Protein AF-A0A392SCZ2-F1 (afdb_monomer)

Solvent-accessible surface area (backbone atoms only — not comparable to full-atom values): 4866 Å² total; per-residue (Å²): 131,85,73,82,82,75,74,64,78,45,72,50,57,50,27,53,55,49,53,60,51,52,73,68,49,57,72,67,65,37,58,79,36,45,69,59,54,48,51,39,49,51,54,36,59,78,37,50,92,75,49,51,74,71,52,45,55,49,48,54,54,49,52,52,51,48,53,52,47,69,66,44,46,69,57,54,54,53,62,76,76,108

Nearest PDB structures (foldseek):
  3p1r-assembly1_A-2  TM=5.205E-01  e=2.455E+00  Homo sapiens
  7oq8-assembly1_C  TM=5.302E-01  e=3.477E+00  Homo sapiens
  3zc1-assembly1_A  TM=3.748E-01  e=1.838E+00  Archaeoglobus fulgidus

Sequence (82 aa):
MDSPTTVLDSPHVKAIKHLKRLLRYDVDDLLEQVSDFTTFSEDLRASSWRLTNKELHFMEAVMHLQGELASDAPFIEAVENA

Organism: NCBI:txid97028

Structure (mmCIF, N/CA/C/O backbone):
data_AF-A0A392SCZ2-F1
#
_entry.id   AF-A0A392SCZ2-F1
#
loop_
_atom_site.group_PDB
_atom_site.id
_atom_site.type_symbol
_atom_site.label_atom_id
_atom_site.label_alt_id
_atom_site.label_comp_id
_atom_site.label_asym_id
_atom_site.label_entity_id
_atom_site.label_seq_id
_atom_site.pdbx_PDB_ins_code
_atom_site.Cartn_x
_atom_site.Cartn_y
_atom_site.Cartn_z
_atom_site.occupancy
_atom_site.B_iso_or_equiv
_atom_site.auth_seq_id
_atom_site.auth_comp_id
_atom_site.auth_asym_id
_atom_site.auth_atom_id
_atom_site.pdbx_PDB_model_num
ATOM 1 N N . MET A 1 1 ? 20.659 13.009 -33.277 1.00 43.97 1 MET A N 1
ATOM 2 C CA . MET A 1 1 ? 19.226 12.963 -32.927 1.00 43.97 1 MET A CA 1
ATOM 3 C C . MET A 1 1 ? 19.123 12.174 -31.643 1.00 43.97 1 MET A C 1
ATOM 5 O O . MET A 1 1 ? 19.139 10.950 -31.689 1.00 43.97 1 MET A O 1
ATOM 9 N N . ASP A 1 2 ? 19.114 12.870 -30.513 1.00 44.81 2 ASP A N 1
ATOM 10 C CA . ASP A 1 2 ? 18.872 12.240 -29.220 1.00 44.81 2 ASP A CA 1
ATOM 11 C C . ASP A 1 2 ? 17.416 11.787 -29.199 1.00 44.81 2 ASP A C 1
ATOM 13 O O . ASP A 1 2 ? 16.489 12.593 -29.294 1.00 44.81 2 ASP A O 1
ATOM 17 N N . SER A 1 3 ? 17.219 10.471 -29.192 1.00 43.84 3 SER A N 1
ATOM 18 C CA . SER A 1 3 ? 15.888 9.895 -29.045 1.00 43.84 3 SER A CA 1
ATOM 19 C C . SER A 1 3 ? 15.352 10.325 -27.682 1.00 43.84 3 SER A C 1
ATOM 21 O O . SER A 1 3 ?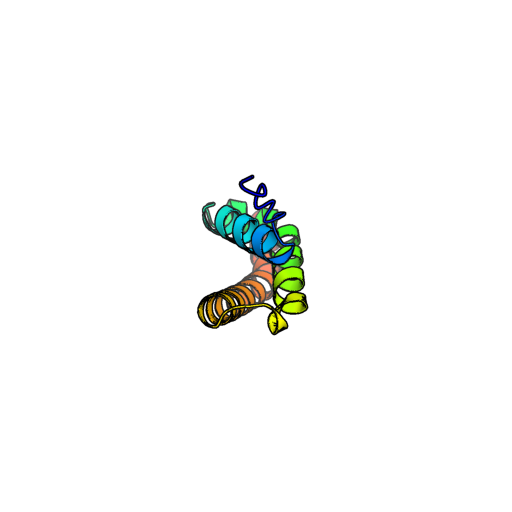 16.052 10.119 -26.688 1.00 43.84 3 SER A O 1
ATOM 23 N N . PRO A 1 4 ? 14.143 10.904 -27.583 1.00 51.03 4 PRO A N 1
ATOM 24 C CA . PRO A 1 4 ? 13.548 11.146 -26.286 1.00 51.03 4 PRO A CA 1
ATOM 25 C C . PRO A 1 4 ? 13.332 9.774 -25.653 1.00 51.03 4 PRO A C 1
ATOM 27 O O . PRO A 1 4 ? 12.477 9.007 -26.102 1.00 51.03 4 PRO A O 1
ATOM 30 N N . THR A 1 5 ? 14.121 9.443 -24.632 1.00 52.62 5 THR A N 1
ATOM 31 C CA . THR A 1 5 ? 13.836 8.350 -23.705 1.00 52.62 5 THR A CA 1
ATOM 32 C C . THR A 1 5 ? 12.542 8.693 -22.986 1.00 52.62 5 THR A C 1
ATOM 34 O O . THR A 1 5 ? 12.521 9.161 -21.851 1.00 52.62 5 THR A O 1
ATOM 37 N N . THR A 1 6 ? 11.433 8.451 -23.673 1.00 53.31 6 THR A N 1
ATOM 38 C CA . THR A 1 6 ? 10.147 8.161 -23.069 1.00 53.31 6 THR A CA 1
ATOM 39 C C . THR A 1 6 ? 10.322 6.823 -22.357 1.00 53.31 6 THR A C 1
ATOM 41 O O . THR A 1 6 ? 9.861 5.776 -22.803 1.00 53.31 6 THR A O 1
ATOM 44 N N . VAL A 1 7 ? 11.031 6.841 -21.223 1.00 54.34 7 VAL A N 1
ATOM 45 C CA . VAL A 1 7 ? 10.833 5.850 -20.165 1.00 54.34 7 VAL A CA 1
ATOM 46 C C . VAL A 1 7 ? 9.429 6.128 -19.652 1.00 54.34 7 VAL A C 1
ATOM 48 O O . VAL A 1 7 ? 9.219 6.816 -18.659 1.00 54.34 7 VAL A O 1
ATOM 51 N N . LEU A 1 8 ? 8.455 5.706 -20.452 1.00 52.81 8 LEU A N 1
ATOM 52 C CA . LEU A 1 8 ? 7.047 5.689 -20.143 1.00 52.81 8 LEU A CA 1
ATOM 53 C C . LEU A 1 8 ? 6.958 5.031 -18.769 1.00 52.81 8 LEU A C 1
ATOM 55 O O . LEU A 1 8 ? 7.372 3.878 -18.646 1.00 52.81 8 LEU A O 1
ATOM 59 N N . ASP A 1 9 ? 6.546 5.794 -17.751 1.00 66.00 9 ASP A N 1
ATOM 60 C CA . ASP A 1 9 ? 6.462 5.356 -16.356 1.00 66.00 9 ASP A CA 1
ATOM 61 C C . ASP A 1 9 ? 5.899 3.931 -16.311 1.00 66.00 9 ASP A C 1
ATOM 63 O O . ASP A 1 9 ? 4.699 3.719 -16.520 1.00 66.00 9 ASP A O 1
ATOM 67 N N . SER A 1 10 ? 6.785 2.949 -16.127 1.00 78.31 10 SER A N 1
ATOM 68 C CA . SER A 1 10 ? 6.395 1.548 -16.199 1.00 78.31 10 SER A CA 1
ATOM 69 C C . SER A 1 10 ? 5.350 1.290 -15.110 1.00 78.31 10 SER A C 1
ATOM 71 O O . SER A 1 10 ? 5.472 1.880 -14.035 1.00 78.31 10 SER A O 1
ATOM 73 N N . PRO A 1 11 ? 4.325 0.450 -1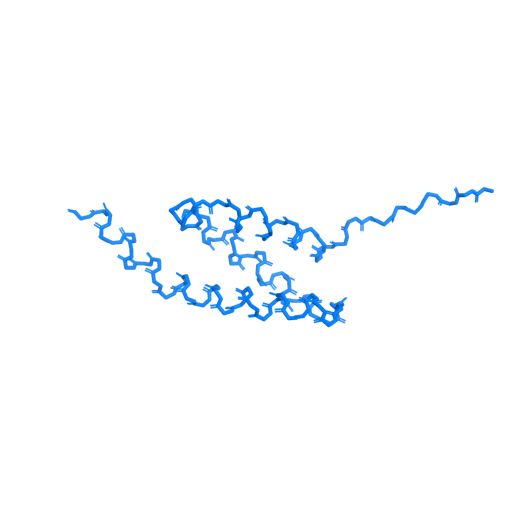5.335 1.00 83.06 11 PRO A N 1
ATOM 74 C CA . PRO A 1 11 ? 3.241 0.261 -14.368 1.00 83.06 11 PRO A CA 1
ATOM 75 C C . PRO A 1 11 ? 3.724 -0.000 -12.929 1.00 83.06 11 PRO A C 1
ATOM 77 O O . PRO A 1 11 ? 3.248 0.640 -11.996 1.00 83.06 11 PRO A O 1
ATOM 80 N N . HIS A 1 12 ? 4.771 -0.812 -12.752 1.00 85.12 12 HIS A N 1
ATOM 81 C CA . HIS A 1 12 ? 5.385 -1.059 -11.442 1.00 85.12 12 HIS A CA 1
ATOM 82 C C . HIS A 1 12 ? 6.080 0.177 -10.841 1.00 85.12 12 HIS A C 1
ATOM 84 O O . HIS A 1 12 ? 6.014 0.392 -9.636 1.00 85.12 12 HIS A O 1
ATOM 90 N N . VAL A 1 13 ? 6.695 1.043 -11.658 1.00 85.31 13 VAL A N 1
ATOM 91 C CA . VAL A 1 13 ? 7.283 2.317 -11.200 1.00 85.31 13 VAL A CA 1
ATOM 92 C C . VAL A 1 13 ? 6.193 3.254 -10.681 1.00 85.31 13 VAL A C 1
ATOM 94 O O . VAL A 1 13 ? 6.405 3.945 -9.682 1.00 85.31 13 VAL A O 1
ATOM 97 N N . LYS A 1 14 ? 5.015 3.270 -11.319 1.00 88.12 14 LYS A N 1
ATOM 98 C CA . LYS A 1 14 ? 3.854 4.025 -10.822 1.00 88.12 14 LYS A CA 1
ATOM 99 C C . LYS A 1 14 ? 3.359 3.466 -9.490 1.00 88.12 14 LYS A C 1
ATOM 101 O O . LYS A 1 14 ? 3.199 4.248 -8.556 1.00 88.12 14 LYS A O 1
ATOM 106 N N . ALA A 1 15 ? 3.216 2.144 -9.376 1.00 85.44 15 ALA A N 1
ATOM 107 C CA . ALA A 1 15 ? 2.831 1.485 -8.127 1.00 85.44 15 ALA A CA 1
ATOM 108 C C . ALA A 1 15 ? 3.817 1.803 -6.987 1.00 85.44 15 ALA A C 1
ATOM 110 O O . ALA A 1 15 ? 3.405 2.263 -5.927 1.00 85.44 15 ALA A O 1
ATOM 111 N N . ILE A 1 16 ? 5.131 1.703 -7.228 1.00 85.44 16 ILE A N 1
ATOM 112 C CA . ILE A 1 16 ? 6.166 2.059 -6.239 1.00 85.44 16 ILE A CA 1
ATOM 113 C C . ILE A 1 16 ? 6.059 3.533 -5.825 1.00 85.44 16 ILE A C 1
ATOM 115 O O . ILE A 1 16 ? 6.177 3.857 -4.642 1.00 85.44 16 ILE A O 1
ATOM 119 N N . LYS A 1 17 ? 5.853 4.448 -6.781 1.00 88.94 17 LYS A N 1
ATOM 120 C CA . LYS A 1 17 ? 5.674 5.877 -6.482 1.00 88.94 17 LYS A CA 1
ATOM 121 C C . LYS A 1 17 ? 4.419 6.123 -5.638 1.00 88.94 17 LYS A C 1
ATOM 123 O O . LYS A 1 17 ? 4.484 6.970 -4.750 1.00 88.94 17 LYS A O 1
ATOM 128 N N . HIS A 1 18 ? 3.318 5.416 -5.892 1.00 88.31 18 HIS A N 1
ATOM 129 C CA . HIS A 1 18 ? 2.088 5.536 -5.105 1.00 88.31 18 HIS A CA 1
ATOM 130 C C . HIS A 1 18 ? 2.235 4.954 -3.702 1.00 88.31 18 HIS A C 1
ATOM 132 O O . HIS A 1 18 ? 1.978 5.674 -2.742 1.00 88.31 18 HIS A O 1
ATOM 138 N N . LEU A 1 19 ? 2.777 3.744 -3.563 1.00 87.69 19 LEU A N 1
ATOM 139 C CA . LEU A 1 19 ? 3.057 3.134 -2.258 1.00 87.69 19 LEU A CA 1
ATOM 140 C C . LEU A 1 19 ? 3.951 4.035 -1.397 1.00 87.69 19 LEU A C 1
ATOM 142 O O . LEU A 1 19 ? 3.656 4.282 -0.236 1.00 87.69 19 LEU A O 1
ATOM 146 N N . LYS A 1 20 ? 4.998 4.632 -1.980 1.00 86.69 20 LYS A N 1
ATOM 147 C CA . LYS A 1 20 ? 5.853 5.598 -1.267 1.00 86.69 20 LYS A CA 1
ATOM 148 C C . LYS A 1 20 ? 5.135 6.872 -0.825 1.00 86.69 20 LYS A C 1
ATOM 150 O O . LYS A 1 20 ? 5.640 7.541 0.069 1.00 86.69 20 LYS A O 1
ATOM 155 N N . ARG A 1 21 ? 4.049 7.269 -1.490 1.00 88.38 21 ARG A N 1
ATOM 156 C CA . ARG A 1 21 ? 3.231 8.414 -1.068 1.00 88.38 21 ARG A CA 1
ATOM 157 C C . ARG A 1 21 ? 2.288 8.007 0.054 1.00 88.38 21 ARG A C 1
ATOM 159 O O . ARG A 1 21 ? 2.244 8.726 1.036 1.00 88.38 21 ARG A O 1
ATOM 166 N N . LEU A 1 22 ? 1.634 6.852 -0.070 1.00 86.50 22 LEU A N 1
ATOM 167 C CA . LEU A 1 22 ? 0.771 6.296 0.974 1.00 86.50 22 LEU A CA 1
ATOM 168 C C . LEU A 1 22 ? 1.534 6.133 2.299 1.00 86.50 22 LEU A C 1
ATOM 170 O O . LEU A 1 22 ? 1.100 6.616 3.332 1.00 86.50 22 LEU A O 1
ATOM 174 N N . LEU A 1 23 ? 2.756 5.597 2.244 1.00 83.31 23 LEU A N 1
ATOM 175 C CA . LEU A 1 23 ? 3.629 5.424 3.415 1.00 83.31 23 LEU A CA 1
ATOM 176 C C . LEU A 1 23 ? 4.188 6.727 4.017 1.00 83.31 23 LEU A C 1
ATOM 178 O O . LEU A 1 23 ? 4.984 6.669 4.952 1.00 83.31 23 LEU A O 1
ATOM 182 N N . ARG A 1 24 ? 3.876 7.897 3.447 1.00 84.88 24 ARG A N 1
ATOM 183 C CA . ARG A 1 24 ? 4.255 9.197 4.028 1.00 84.88 24 ARG A CA 1
ATOM 184 C C . ARG A 1 24 ? 3.155 9.809 4.884 1.00 84.88 24 ARG A C 1
ATOM 186 O O . ARG A 1 24 ? 3.445 10.808 5.535 1.00 84.88 24 ARG A O 1
ATOM 193 N N . TYR A 1 25 ? 1.938 9.283 4.811 1.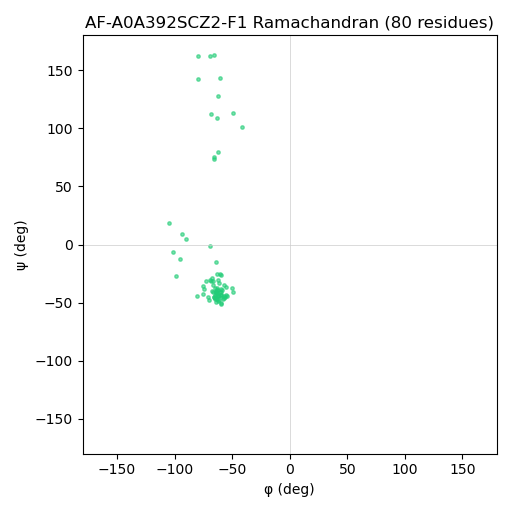00 80.12 25 TYR A N 1
ATOM 194 C CA . TYR A 1 25 ? 0.838 9.750 5.638 1.00 80.12 25 TYR A CA 1
ATOM 195 C C . TYR A 1 25 ? 0.926 9.162 7.047 1.00 80.12 25 TYR A C 1
ATOM 197 O O . TYR A 1 25 ? 1.645 8.180 7.270 1.00 80.12 25 TYR A O 1
ATOM 205 N N . ASP A 1 26 ? 0.216 9.790 7.982 1.00 79.69 26 ASP A N 1
ATOM 206 C CA . ASP A 1 26 ? 0.060 9.254 9.330 1.00 79.69 26 ASP A CA 1
ATOM 207 C C . ASP A 1 26 ? -0.741 7.939 9.288 1.00 79.69 26 ASP A C 1
ATOM 209 O O . ASP A 1 26 ? -1.357 7.589 8.279 1.00 79.69 26 ASP A O 1
ATOM 213 N N . VAL A 1 27 ? -0.680 7.155 10.366 1.00 73.94 27 VAL A N 1
ATOM 214 C CA . VAL A 1 27 ? -1.261 5.799 10.399 1.00 73.94 27 VAL A CA 1
ATOM 215 C C . VAL A 1 27 ? -2.770 5.823 10.140 1.00 73.94 27 VAL A C 1
ATOM 217 O O . VAL A 1 27 ? -3.257 4.973 9.401 1.00 73.94 27 VAL A O 1
ATOM 220 N N . ASP A 1 28 ? -3.478 6.822 10.667 1.00 74.81 28 ASP A N 1
ATOM 221 C CA . ASP A 1 28 ? -4.928 6.972 10.501 1.00 74.81 28 ASP A CA 1
ATOM 222 C C . ASP A 1 28 ? -5.295 7.232 9.025 1.00 74.81 28 ASP A C 1
ATOM 224 O O . ASP A 1 28 ? -6.115 6.529 8.439 1.00 74.81 28 ASP A O 1
ATOM 228 N N . ASP A 1 29 ? -4.576 8.143 8.363 1.00 82.25 29 ASP A N 1
ATOM 229 C CA . ASP A 1 29 ? -4.721 8.422 6.926 1.00 82.25 29 ASP A CA 1
ATOM 230 C C . ASP A 1 29 ? -4.392 7.196 6.047 1.00 82.25 29 ASP A C 1
ATOM 232 O O . ASP A 1 29 ? -4.903 7.050 4.929 1.00 82.25 29 ASP A O 1
ATOM 236 N N . LEU A 1 30 ? -3.478 6.332 6.506 1.00 80.06 30 LEU A N 1
ATOM 237 C CA . LEU A 1 30 ? -3.119 5.095 5.813 1.00 80.06 30 LEU A CA 1
ATOM 238 C C . LEU A 1 30 ? -4.200 4.020 5.988 1.00 80.06 30 LEU A C 1
ATOM 240 O O . LEU A 1 30 ? -4.447 3.275 5.037 1.00 80.06 30 LEU A O 1
ATOM 244 N N . LEU A 1 31 ? -4.851 3.961 7.156 1.00 80.75 31 LEU A N 1
ATOM 245 C CA . LEU A 1 31 ? -5.987 3.075 7.427 1.00 80.75 31 LEU A CA 1
ATOM 246 C C . LEU A 1 31 ? -7.177 3.403 6.515 1.00 80.75 31 LEU A C 1
ATOM 248 O O . LEU A 1 31 ? -7.714 2.502 5.869 1.00 80.75 31 LEU A O 1
ATOM 252 N N . GLU A 1 32 ? -7.499 4.687 6.333 1.00 84.38 32 GLU A N 1
ATOM 253 C CA . GLU A 1 32 ? -8.543 5.125 5.388 1.00 84.38 32 GLU A CA 1
ATOM 254 C C . GLU A 1 32 ? -8.251 4.711 3.930 1.00 84.38 32 GLU A C 1
ATOM 256 O O . GLU A 1 32 ? -9.163 4.528 3.119 1.00 84.38 32 GLU A O 1
ATOM 261 N N . GLN A 1 33 ? -6.973 4.529 3.583 1.00 84.06 33 GLN A N 1
ATOM 262 C CA . GLN A 1 33 ? -6.503 4.186 2.237 1.00 84.06 33 GLN A CA 1
ATOM 263 C C . GLN A 1 33 ? -6.067 2.715 2.100 1.00 84.06 33 GLN A C 1
ATOM 265 O O . GLN A 1 33 ? -5.372 2.365 1.140 1.00 84.06 33 GLN A O 1
ATOM 270 N N . VAL A 1 34 ? -6.478 1.820 3.007 1.00 85.44 34 VAL A N 1
ATOM 271 C CA . VAL A 1 34 ? -6.091 0.390 2.986 1.00 85.44 34 VAL A CA 1
ATOM 272 C C . VAL A 1 34 ? -6.471 -0.313 1.678 1.00 85.44 34 VAL A C 1
ATOM 274 O O . VAL A 1 34 ? -5.727 -1.175 1.199 1.00 85.44 34 VAL A O 1
ATOM 277 N N . SER A 1 35 ? -7.595 0.059 1.063 1.00 86.56 35 SER A N 1
ATOM 278 C CA . SER A 1 35 ? -8.041 -0.505 -0.221 1.00 86.56 35 SER A CA 1
ATOM 279 C C . SER A 1 35 ? -7.101 -0.138 -1.378 1.00 86.56 35 SER A C 1
ATOM 281 O O . SER A 1 35 ? -6.673 -1.012 -2.142 1.00 86.56 35 SER A O 1
ATOM 283 N N . ASP A 1 36 ? -6.701 1.131 -1.461 1.00 87.75 36 ASP A N 1
ATOM 284 C CA . ASP A 1 36 ? -5.718 1.619 -2.429 1.00 87.75 36 ASP A CA 1
ATOM 285 C C . ASP A 1 36 ? -4.343 1.002 -2.159 1.00 87.75 36 ASP A C 1
ATOM 287 O O . ASP A 1 36 ? -3.686 0.502 -3.079 1.00 87.75 36 ASP A O 1
ATOM 291 N N . PHE A 1 37 ? -3.922 0.962 -0.890 1.00 88.81 37 PHE A N 1
ATOM 292 C CA . PHE A 1 37 ? -2.668 0.334 -0.485 1.00 88.81 37 PHE A CA 1
ATOM 293 C C . PHE A 1 37 ? -2.616 -1.137 -0.909 1.00 88.81 37 PHE A C 1
ATOM 295 O O . PHE A 1 37 ? -1.612 -1.569 -1.481 1.00 88.81 37 PHE A O 1
ATOM 302 N N . THR A 1 38 ? -3.703 -1.886 -0.705 1.00 90.81 38 THR A N 1
ATOM 303 C CA . THR A 1 38 ? -3.831 -3.292 -1.122 1.00 90.81 38 THR A CA 1
ATOM 304 C C . THR A 1 38 ? -3.766 -3.434 -2.642 1.00 90.81 38 THR A C 1
ATOM 306 O O . THR A 1 38 ? -2.995 -4.248 -3.148 1.00 90.81 38 THR A O 1
ATOM 309 N N . THR A 1 39 ? -4.479 -2.587 -3.385 1.00 93.50 39 THR A N 1
ATOM 310 C CA . THR A 1 39 ? -4.499 -2.631 -4.856 1.00 93.50 39 THR A CA 1
ATOM 311 C C . THR A 1 39 ? -3.098 -2.427 -5.446 1.0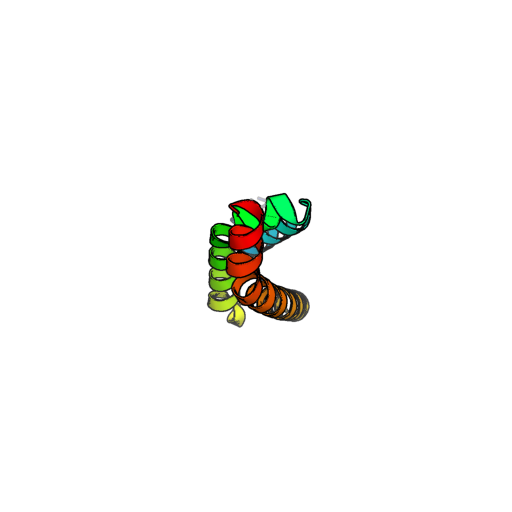0 93.50 39 THR A C 1
ATOM 313 O O . THR A 1 39 ? -2.618 -3.239 -6.239 1.00 93.50 39 THR A O 1
ATOM 316 N N . PHE A 1 40 ? -2.375 -1.387 -5.014 1.00 92.62 40 PHE A N 1
ATOM 317 C CA . PHE A 1 40 ? -1.022 -1.123 -5.524 1.00 92.62 40 PHE A CA 1
ATOM 318 C C . PHE A 1 40 ? 0.007 -2.164 -5.075 1.00 92.62 40 PHE A C 1
ATOM 320 O O . PHE A 1 40 ? 0.980 -2.436 -5.786 1.00 92.62 40 PHE A O 1
ATOM 327 N N . SER A 1 41 ? -0.201 -2.736 -3.893 1.00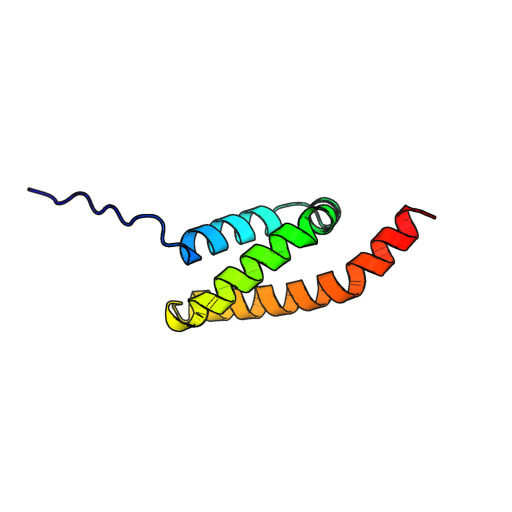 92.06 41 SER A N 1
ATOM 328 C CA . SER A 1 41 ? 0.585 -3.839 -3.352 1.00 92.06 41 SER A CA 1
ATOM 329 C C . SER A 1 41 ? 0.476 -5.083 -4.245 1.00 92.06 41 SER A C 1
ATOM 331 O O . SER A 1 41 ? 1.496 -5.661 -4.641 1.00 92.06 41 SER A O 1
ATOM 333 N N . GLU A 1 42 ? -0.740 -5.458 -4.636 1.00 94.25 42 GLU A N 1
ATOM 334 C CA . GLU A 1 42 ? -0.993 -6.586 -5.536 1.00 94.25 42 GLU A CA 1
ATOM 335 C C . GLU A 1 42 ? -0.459 -6.337 -6.954 1.00 94.25 42 GLU A C 1
ATOM 337 O O . GLU A 1 42 ? 0.195 -7.217 -7.524 1.00 94.25 42 GLU A O 1
ATOM 342 N N . ASP A 1 43 ? -0.626 -5.126 -7.491 1.00 93.31 43 ASP A N 1
ATOM 343 C CA . ASP A 1 43 ? -0.069 -4.730 -8.794 1.00 93.31 43 ASP A CA 1
ATOM 344 C C . ASP A 1 43 ? 1.465 -4.832 -8.832 1.00 93.31 43 ASP A C 1
ATOM 346 O O . ASP A 1 43 ? 2.065 -5.294 -9.819 1.00 93.31 43 ASP A O 1
ATOM 350 N N . LEU A 1 44 ? 2.127 -4.418 -7.744 1.00 93.50 44 LEU A N 1
ATOM 351 C CA . LEU A 1 44 ? 3.576 -4.540 -7.609 1.00 93.50 44 LEU A CA 1
ATOM 352 C C . LEU A 1 44 ? 3.996 -6.014 -7.571 1.00 93.50 44 LEU A C 1
ATOM 354 O O . LEU A 1 44 ? 4.934 -6.404 -8.274 1.00 93.50 44 LEU A O 1
ATOM 358 N N . ARG A 1 45 ? 3.265 -6.845 -6.820 1.00 94.31 45 ARG A N 1
ATOM 359 C CA . ARG A 1 45 ? 3.497 -8.294 -6.739 1.00 94.31 45 ARG A CA 1
ATOM 360 C C . ARG A 1 45 ? 3.311 -8.992 -8.086 1.00 94.31 45 ARG A C 1
ATOM 362 O O . ARG A 1 45 ? 4.150 -9.814 -8.471 1.00 94.31 45 ARG A O 1
ATOM 369 N N . ALA A 1 46 ? 2.269 -8.638 -8.836 1.00 95.06 46 ALA A N 1
ATOM 370 C CA . ALA A 1 46 ? 2.024 -9.148 -10.186 1.00 95.06 46 ALA A CA 1
ATOM 371 C C . ALA A 1 46 ? 3.169 -8.801 -11.161 1.00 95.06 46 ALA A C 1
ATOM 373 O O . ALA A 1 46 ? 3.434 -9.529 -12.121 1.00 95.06 46 ALA A O 1
ATOM 374 N N . SER A 1 47 ? 3.903 -7.722 -10.878 1.00 92.75 47 SER A N 1
ATOM 375 C CA . SER A 1 47 ? 5.068 -7.274 -11.645 1.00 92.75 47 SER A CA 1
ATOM 376 C C . SER A 1 47 ? 6.414 -7.790 -11.113 1.00 92.75 47 SER A C 1
ATOM 378 O O . SER A 1 47 ? 7.453 -7.354 -11.609 1.00 92.75 47 SER A O 1
ATOM 380 N N . SER A 1 48 ? 6.420 -8.717 -10.146 1.00 93.69 48 SER A N 1
ATOM 381 C CA . SER A 1 48 ? 7.623 -9.222 -9.451 1.00 93.69 48 SER A CA 1
ATOM 382 C C . SER A 1 48 ? 8.761 -9.662 -10.377 1.00 93.69 48 SER A C 1
ATOM 384 O O . SER A 1 48 ? 9.923 -9.369 -10.112 1.00 93.69 48 SER A O 1
ATOM 386 N N . TRP A 1 49 ? 8.438 -10.284 -11.512 1.00 93.56 49 TRP A N 1
ATOM 387 C CA . TRP A 1 49 ? 9.414 -10.739 -12.512 1.00 93.56 49 TRP A CA 1
ATOM 388 C C . TRP A 1 49 ? 10.209 -9.606 -13.189 1.00 93.56 49 TRP A C 1
ATOM 390 O O . TRP A 1 49 ? 11.218 -9.871 -13.841 1.00 93.56 49 TRP A O 1
ATOM 400 N N . ARG A 1 50 ? 9.756 -8.352 -13.066 1.00 93.62 50 ARG A N 1
ATOM 401 C CA . ARG A 1 50 ? 10.411 -7.155 -13.627 1.00 93.62 50 ARG A CA 1
ATOM 402 C C . ARG A 1 50 ? 11.205 -6.365 -12.597 1.00 93.62 50 ARG A C 1
ATOM 404 O O . ARG A 1 50 ? 11.837 -5.381 -12.977 1.00 93.62 50 ARG A O 1
ATOM 411 N N . LEU A 1 51 ? 11.121 -6.736 -11.323 1.00 93.50 51 LEU A N 1
ATOM 412 C CA . LEU A 1 51 ? 11.711 -5.967 -10.239 1.00 93.50 51 LEU A CA 1
ATOM 413 C C . LEU A 1 51 ? 13.209 -6.235 -10.138 1.00 93.50 51 LEU A C 1
ATOM 415 O O . LEU A 1 51 ? 13.687 -7.360 -10.286 1.00 93.50 51 LEU A O 1
ATOM 419 N N . THR A 1 52 ? 13.960 -5.184 -9.837 1.00 94.44 52 THR A N 1
ATOM 420 C CA . THR A 1 52 ? 15.335 -5.328 -9.356 1.00 94.44 52 THR A CA 1
ATOM 421 C C . THR A 1 52 ? 15.343 -5.933 -7.948 1.00 94.44 52 THR A C 1
ATOM 423 O O . THR A 1 52 ? 14.356 -5.844 -7.225 1.00 94.44 52 THR A O 1
ATOM 426 N N . ASN A 1 53 ? 16.480 -6.465 -7.486 1.00 95.44 53 ASN A N 1
ATOM 427 C CA . ASN A 1 53 ? 16.587 -7.030 -6.127 1.00 95.44 53 ASN A CA 1
ATOM 428 C C . ASN A 1 53 ? 16.176 -6.039 -5.020 1.00 95.44 53 ASN A C 1
ATOM 430 O O . ASN A 1 53 ? 15.558 -6.424 -4.034 1.00 95.44 53 ASN A O 1
ATOM 434 N N . LYS A 1 54 ? 16.492 -4.746 -5.184 1.00 94.06 54 LYS A N 1
ATOM 435 C CA . LYS A 1 54 ? 16.083 -3.709 -4.222 1.00 94.06 54 LYS A CA 1
ATOM 436 C C . LYS A 1 54 ? 14.569 -3.497 -4.217 1.00 94.06 54 LYS A C 1
ATOM 438 O O . LYS A 1 54 ? 13.987 -3.288 -3.159 1.00 94.06 54 LYS A O 1
ATOM 443 N N . GLU A 1 55 ? 13.943 -3.526 -5.387 1.00 93.88 55 GLU A N 1
ATOM 444 C CA . GLU A 1 55 ? 12.490 -3.393 -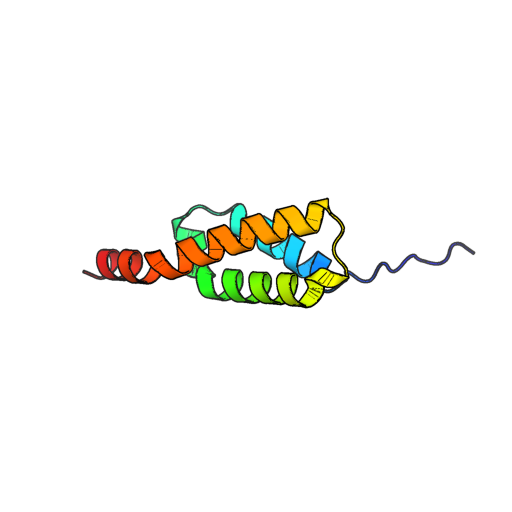5.517 1.00 93.88 55 GLU A CA 1
ATOM 445 C C . GLU A 1 55 ? 11.764 -4.654 -5.048 1.00 93.88 55 GLU A C 1
ATOM 447 O O . GLU A 1 55 ? 10.678 -4.543 -4.490 1.00 93.88 55 GLU A O 1
ATOM 452 N N . LEU A 1 56 ? 12.379 -5.829 -5.202 1.00 94.94 56 LEU A N 1
ATOM 453 C CA . LEU A 1 56 ? 11.866 -7.085 -4.668 1.00 94.94 56 LEU A CA 1
ATOM 454 C C . LEU A 1 56 ? 11.821 -7.052 -3.134 1.00 94.94 56 LEU A C 1
ATOM 456 O O . LEU A 1 56 ? 10.780 -7.331 -2.554 1.00 94.94 56 LEU A O 1
ATOM 460 N N . HIS A 1 57 ? 12.897 -6.607 -2.478 1.00 95.31 57 HIS A N 1
ATOM 461 C CA . HIS A 1 57 ? 12.900 -6.415 -1.022 1.00 95.31 57 HIS A CA 1
ATOM 462 C C . HIS A 1 57 ? 11.896 -5.358 -0.557 1.00 95.31 57 HIS A C 1
ATOM 464 O O . HIS A 1 57 ? 11.264 -5.509 0.485 1.00 95.31 57 HIS A O 1
ATOM 470 N N . PHE A 1 58 ? 11.723 -4.283 -1.331 1.00 92.44 58 PHE A N 1
ATOM 471 C CA . PHE A 1 58 ? 10.673 -3.306 -1.052 1.00 92.44 58 PHE A CA 1
ATOM 472 C C . PHE A 1 58 ? 9.277 -3.937 -1.152 1.00 92.44 58 PHE A C 1
ATOM 474 O O . PHE A 1 58 ? 8.455 -3.723 -0.269 1.00 92.44 58 PHE A O 1
ATOM 481 N N . MET A 1 59 ? 9.022 -4.743 -2.185 1.00 95.75 59 MET A N 1
ATOM 482 C CA . MET A 1 59 ? 7.771 -5.486 -2.339 1.00 95.75 59 MET A CA 1
ATOM 483 C C . MET A 1 59 ? 7.540 -6.443 -1.163 1.00 95.75 59 MET A C 1
ATOM 485 O O . MET A 1 59 ? 6.441 -6.457 -0.625 1.00 95.75 59 MET A O 1
ATOM 489 N N . GLU A 1 60 ? 8.549 -7.202 -0.729 1.00 95.69 60 GLU A N 1
ATOM 490 C CA . GLU A 1 60 ? 8.449 -8.099 0.436 1.00 95.69 60 GLU A CA 1
ATOM 491 C C . GLU A 1 60 ? 8.033 -7.340 1.705 1.00 95.69 60 GLU A C 1
ATOM 493 O O . GLU A 1 60 ? 7.108 -7.762 2.398 1.00 95.69 60 GLU A O 1
ATOM 498 N N . ALA A 1 61 ? 8.656 -6.187 1.969 1.00 94.12 61 ALA A N 1
ATOM 499 C CA . ALA A 1 61 ? 8.297 -5.337 3.103 1.00 94.12 61 ALA A CA 1
ATOM 500 C C . ALA A 1 61 ? 6.865 -4.782 2.992 1.00 94.12 61 ALA A C 1
ATOM 502 O O . ALA A 1 61 ? 6.124 -4.784 3.972 1.00 94.12 61 A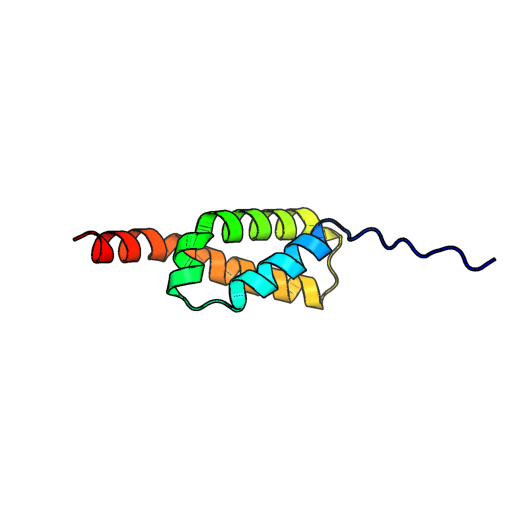LA A O 1
ATOM 503 N N . VAL A 1 62 ? 6.452 -4.346 1.796 1.00 92.69 62 VAL A N 1
ATOM 504 C CA . VAL A 1 62 ? 5.084 -3.868 1.538 1.00 92.69 62 VAL A CA 1
ATOM 505 C C . VAL A 1 62 ? 4.054 -4.987 1.725 1.00 92.69 62 VAL A C 1
ATOM 507 O O . VAL A 1 62 ? 3.003 -4.738 2.305 1.00 92.69 62 VAL A O 1
ATOM 510 N N . MET A 1 63 ? 4.351 -6.218 1.293 1.00 92.88 63 MET A N 1
ATOM 511 C CA . MET A 1 63 ? 3.466 -7.375 1.497 1.00 92.88 63 MET A CA 1
ATOM 512 C C . MET A 1 63 ? 3.294 -7.721 2.970 1.00 92.88 63 MET A C 1
ATOM 514 O O . MET A 1 63 ? 2.187 -8.040 3.390 1.00 92.88 63 MET A O 1
ATOM 518 N N . HIS A 1 64 ? 4.374 -7.656 3.749 1.00 93.62 64 HIS A N 1
ATOM 519 C CA . HIS A 1 64 ? 4.293 -7.875 5.189 1.00 93.62 64 HIS A CA 1
ATOM 520 C C . HIS A 1 64 ? 3.363 -6.852 5.844 1.00 93.62 64 HIS A C 1
ATOM 522 O O . HIS A 1 64 ? 2.409 -7.229 6.519 1.00 93.62 64 HIS A O 1
ATOM 528 N N . LEU A 1 65 ? 3.593 -5.568 5.560 1.00 90.00 65 LEU A N 1
ATOM 529 C CA . LEU A 1 65 ? 2.789 -4.477 6.100 1.00 90.00 65 LEU A CA 1
ATOM 530 C C . LEU A 1 65 ? 1.322 -4.552 5.652 1.00 90.00 65 LEU A C 1
ATOM 532 O O . LEU A 1 65 ? 0.426 -4.294 6.446 1.00 90.00 65 LEU A O 1
ATOM 536 N N . GLN A 1 66 ? 1.059 -4.929 4.396 1.00 90.19 66 GLN A N 1
ATOM 537 C CA . GLN A 1 66 ? -0.304 -5.136 3.901 1.00 90.19 66 GLN A CA 1
ATOM 538 C C . GLN A 1 66 ? -1.022 -6.238 4.688 1.00 90.19 66 GLN A C 1
ATOM 540 O O . GLN A 1 66 ? -2.195 -6.075 5.011 1.00 90.19 66 GLN A O 1
ATOM 545 N N . GLY A 1 67 ? -0.329 -7.333 5.012 1.00 89.81 67 GLY A N 1
ATOM 546 C CA . GLY A 1 67 ? -0.888 -8.414 5.820 1.00 89.81 67 GLY A CA 1
ATOM 547 C C . GLY A 1 67 ? -1.246 -7.968 7.238 1.00 89.81 67 GLY A C 1
ATOM 548 O O . GLY A 1 67 ? -2.319 -8.315 7.728 1.00 89.81 67 GLY A O 1
ATOM 549 N N . GLU A 1 68 ? -0.384 -7.166 7.868 1.00 90.38 68 GLU A N 1
ATOM 550 C CA . GLU A 1 68 ? -0.644 -6.576 9.190 1.00 90.38 68 GLU A CA 1
ATOM 551 C C . GLU A 1 68 ? -1.838 -5.611 9.143 1.00 90.38 68 GLU A C 1
ATOM 553 O O . GLU A 1 68 ? -2.794 -5.772 9.899 1.00 90.38 68 GLU A O 1
ATOM 558 N N . LEU A 1 69 ? -1.856 -4.679 8.185 1.00 87.12 69 LEU A N 1
ATOM 559 C CA . LEU A 1 69 ? -2.966 -3.736 8.012 1.00 87.12 69 LEU A CA 1
ATOM 560 C C . LEU A 1 69 ? -4.296 -4.449 7.736 1.00 87.12 69 LEU A C 1
ATOM 562 O O . LEU A 1 69 ? -5.310 -4.095 8.325 1.00 87.12 69 LEU A O 1
ATOM 566 N N . ALA A 1 70 ? -4.311 -5.469 6.875 1.00 85.31 70 ALA A N 1
ATOM 567 C CA . ALA A 1 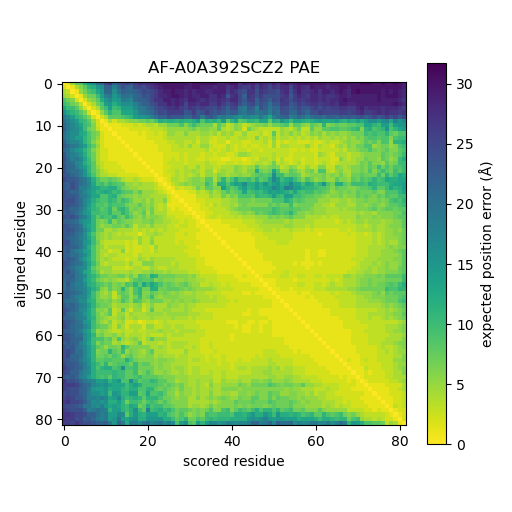70 ? -5.530 -6.214 6.561 1.00 85.31 70 ALA A CA 1
ATOM 568 C C . ALA A 1 70 ? -6.061 -7.031 7.753 1.00 85.31 70 ALA A C 1
ATOM 570 O O . ALA A 1 70 ? -7.266 -7.264 7.842 1.00 85.31 70 ALA A O 1
ATOM 571 N N . SER A 1 71 ? -5.174 -7.472 8.651 1.00 88.00 71 SER A N 1
ATOM 572 C CA . SER A 1 71 ? -5.547 -8.137 9.905 1.00 88.00 71 SER A CA 1
ATOM 573 C C . SER A 1 71 ? -6.176 -7.155 10.894 1.00 88.00 71 SER A C 1
ATOM 575 O O . SER A 1 71 ? -7.205 -7.462 11.498 1.00 88.00 71 SER A O 1
ATOM 577 N N . ASP A 1 72 ? -5.572 -5.976 11.042 1.00 85.75 72 ASP A N 1
ATOM 578 C CA . ASP A 1 72 ? -5.840 -5.104 12.186 1.00 85.75 72 ASP A CA 1
ATOM 579 C C . ASP A 1 72 ? -6.847 -3.986 11.874 1.00 85.75 72 ASP A C 1
ATOM 581 O O . ASP A 1 72 ? -7.586 -3.569 12.770 1.00 85.75 72 ASP A O 1
ATOM 585 N N . ALA A 1 73 ? -6.954 -3.543 10.614 1.00 83.12 73 ALA A N 1
ATOM 586 C CA . ALA A 1 73 ? -7.868 -2.470 10.207 1.00 83.12 73 ALA A CA 1
ATOM 587 C C . ALA A 1 73 ? -9.336 -2.716 10.613 1.00 83.12 73 ALA A C 1
ATOM 589 O O . ALA A 1 73 ? -9.925 -1.810 11.200 1.00 83.12 73 ALA A O 1
ATOM 590 N N . PRO A 1 74 ? -9.931 -3.921 10.442 1.00 83.56 74 PRO A N 1
ATOM 591 C CA . PRO A 1 74 ? -11.317 -4.154 10.857 1.00 83.56 74 PRO A CA 1
ATOM 592 C C . PRO A 1 74 ? -11.549 -3.966 12.361 1.00 83.56 74 PRO A C 1
ATOM 594 O O . PRO A 1 74 ? -12.634 -3.566 12.779 1.00 83.56 74 PRO A O 1
ATOM 597 N N . PHE A 1 75 ? -10.548 -4.282 13.190 1.00 83.06 75 PHE A N 1
ATOM 598 C CA . PHE A 1 75 ? -10.636 -4.083 14.635 1.00 83.06 75 PHE A CA 1
ATOM 599 C C . PHE A 1 75 ? -10.488 -2.604 15.004 1.00 83.06 75 PHE A C 1
ATOM 601 O O . PHE A 1 75 ? -11.251 -2.116 15.835 1.00 83.06 75 PHE A O 1
ATOM 608 N N . ILE A 1 76 ? -9.543 -1.896 14.381 1.00 81.31 76 ILE A N 1
ATOM 609 C CA . ILE A 1 76 ? -9.320 -0.464 14.623 1.00 81.31 76 ILE A CA 1
ATOM 610 C C . ILE A 1 76 ? -10.569 0.339 14.232 1.00 81.31 76 ILE A C 1
ATOM 612 O O . ILE A 1 76 ? -11.103 1.068 15.067 1.00 81.31 76 ILE A O 1
ATOM 616 N N . GLU A 1 77 ? -11.119 0.101 13.037 1.00 80.69 77 GLU A N 1
ATOM 617 C CA . GLU A 1 77 ? -12.366 0.733 12.583 1.00 80.69 77 GLU A CA 1
ATOM 618 C C . GLU A 1 77 ? -13.542 0.432 13.528 1.00 80.69 77 GLU A C 1
ATOM 620 O O . GLU A 1 77 ? -14.373 1.299 13.804 1.00 80.69 77 GLU A O 1
ATOM 625 N N . ALA A 1 78 ? -13.638 -0.795 14.051 1.00 82.44 78 ALA A N 1
ATOM 626 C CA . ALA A 1 78 ? -14.709 -1.166 14.975 1.00 82.44 78 ALA A CA 1
ATOM 627 C C . ALA A 1 78 ? -14.623 -0.425 16.320 1.00 82.44 78 ALA A C 1
ATOM 629 O O . ALA A 1 78 ? -15.661 -0.174 16.931 1.00 82.44 78 ALA A O 1
ATOM 630 N N . VAL A 1 79 ? -13.416 -0.082 16.784 1.00 77.38 79 VAL A N 1
ATOM 631 C CA . VAL A 1 79 ? -13.205 0.698 18.015 1.00 77.38 79 VAL A CA 1
ATOM 632 C C . VAL A 1 79 ? -13.548 2.172 17.807 1.00 77.38 79 VAL A C 1
ATOM 634 O O . VAL A 1 79 ? -14.132 2.781 18.698 1.00 77.38 79 VAL A O 1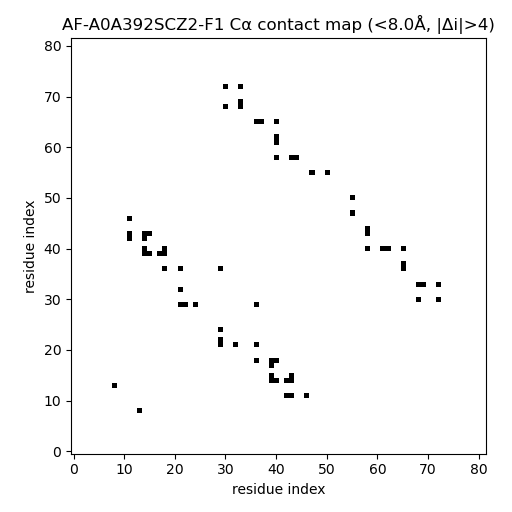
ATOM 637 N N . GLU A 1 80 ? -13.224 2.747 16.650 1.00 75.38 80 GLU A N 1
ATOM 638 C CA . GLU A 1 80 ? -13.529 4.154 16.348 1.00 75.38 80 GLU A CA 1
ATOM 639 C C . GLU A 1 80 ? -15.029 4.425 16.189 1.00 75.38 80 GLU A C 1
ATOM 641 O O . GLU A 1 80 ? -15.507 5.512 16.512 1.00 75.38 80 GLU A O 1
ATOM 646 N N . ASN A 1 81 ? -15.778 3.432 15.708 1.00 72.75 81 ASN A N 1
ATOM 647 C CA . ASN A 1 81 ? -17.217 3.538 15.466 1.00 72.75 81 ASN A CA 1
ATOM 648 C C . ASN A 1 81 ? -18.097 3.135 16.673 1.00 72.75 81 ASN A C 1
ATOM 650 O O . ASN A 1 81 ? -19.322 3.073 16.523 1.00 72.75 81 ASN A O 1
ATOM 654 N N . ALA A 1 82 ? -17.502 2.827 17.834 1.00 65.75 82 ALA A N 1
ATOM 655 C CA . ALA A 1 82 ? -18.192 2.386 19.056 1.00 65.75 82 ALA A CA 1
ATOM 656 C C . ALA A 1 82 ? -18.557 3.543 20.003 1.00 65.75 82 ALA A C 1
ATOM 658 O O . ALA A 1 82 ? -19.676 3.492 20.570 1.00 65.75 82 ALA A O 1
#

Mean predicted aligned error: 7.96 Å

Secondary structure (DSSP, 8-state):
----------HHHHHHHHHHHHTTS-HHHHHHTHHHHHHHHHHHHHTGGG--HHHHHHHHHHHHHHHHHHHHHHHHHHHHT-

pLDDT: mean 83.42, std 12.95, range [43.84, 95.75]

Radius of gyration: 15.59 Å; Cα contacts (8 Å, |Δi|>4): 35; chains: 1; bounding box: 37×24×52 Å

Foldseek 3Di:
DPDPPCPVCPLLNVLVVVLVVLVVDDPVSNLVCLVVLVVSLVSNVVCLVVDDPVSNVVSVVSVVVNVVSVVCSVVVVVVVVD